Protein AF-A0A972ZZV0-F1 (afdb_monomer_lite)

Structure (mmCIF, N/CA/C/O backbone):
data_AF-A0A972ZZV0-F1
#
_entry.id   AF-A0A972ZZV0-F1
#
loop_
_atom_site.group_PDB
_atom_site.id
_atom_site.type_symbol
_atom_site.label_atom_id
_atom_site.label_alt_id
_atom_site.label_comp_id
_atom_site.label_asym_id
_atom_site.label_entity_id
_atom_site.label_seq_id
_atom_site.pdbx_PDB_ins_code
_atom_site.Cartn_x
_atom_site.Cartn_y
_atom_site.Cartn_z
_atom_site.occupancy
_atom_site.B_iso_or_equiv
_atom_site.auth_seq_id
_atom_site.auth_comp_id
_atom_site.auth_asym_id
_atom_site.auth_atom_id
_atom_site.pdbx_PDB_model_num
ATOM 1 N N . MET A 1 1 ? -50.106 -8.623 -41.021 1.00 50.97 1 MET A N 1
ATOM 2 C CA . MET A 1 1 ? -49.987 -7.733 -39.840 1.00 50.97 1 MET A CA 1
ATOM 3 C C . MET A 1 1 ? -50.116 -8.453 -38.492 1.00 50.97 1 MET A C 1
ATOM 5 O O . MET A 1 1 ? -49.288 -8.192 -37.637 1.00 50.97 1 MET A O 1
ATOM 9 N N . LYS A 1 2 ? -51.043 -9.409 -38.291 1.00 45.00 2 LYS A N 1
ATOM 10 C CA . LYS A 1 2 ? -51.222 -10.112 -36.992 1.00 45.00 2 LYS A CA 1
ATOM 11 C C . LYS A 1 2 ? -50.056 -11.025 -36.546 1.00 45.00 2 LYS A C 1
ATOM 13 O O . LYS A 1 2 ? -49.903 -11.287 -35.360 1.00 45.00 2 LYS A O 1
ATOM 18 N N . ARG A 1 3 ? -49.228 -11.511 -37.484 1.00 44.78 3 ARG A N 1
ATOM 19 C CA . ARG A 1 3 ? -48.061 -12.371 -37.183 1.00 44.78 3 ARG A CA 1
ATOM 20 C C . ARG A 1 3 ? -46.839 -11.586 -36.679 1.00 44.78 3 ARG A C 1
ATOM 22 O O . ARG A 1 3 ? -46.088 -12.115 -35.872 1.00 44.78 3 ARG A O 1
ATOM 29 N N . LEU A 1 4 ? -46.677 -10.322 -37.095 1.00 50.69 4 LEU A N 1
ATOM 30 C CA . LEU A 1 4 ? -45.582 -9.460 -36.620 1.00 50.69 4 LEU A CA 1
ATOM 31 C C . LEU A 1 4 ? -45.809 -8.999 -35.175 1.00 50.69 4 LEU A C 1
ATOM 33 O O . LEU A 1 4 ? -44.882 -9.026 -34.375 1.00 50.69 4 LEU A O 1
ATOM 37 N N . THR A 1 5 ? -47.046 -8.642 -34.819 1.00 52.66 5 THR A N 1
ATOM 38 C CA . THR A 1 5 ? -47.392 -8.235 -33.447 1.00 52.66 5 THR A CA 1
ATOM 39 C C . THR A 1 5 ? -47.255 -9.385 -32.448 1.00 52.66 5 THR A C 1
ATOM 41 O O . THR A 1 5 ? -46.845 -9.156 -31.317 1.00 52.66 5 THR A O 1
ATOM 44 N N . CYS A 1 6 ? -47.521 -10.625 -32.870 1.00 45.75 6 CYS A N 1
ATOM 45 C CA . CYS A 1 6 ? -47.339 -11.817 -32.040 1.00 45.75 6 CYS A CA 1
ATOM 46 C C . CYS A 1 6 ? -45.850 -12.075 -31.733 1.00 45.75 6 CYS A C 1
ATOM 48 O O . CYS A 1 6 ? -45.480 -12.243 -30.575 1.00 45.75 6 CYS A O 1
ATOM 50 N N . ASN A 1 7 ? -44.973 -11.996 -32.744 1.00 46.16 7 ASN A N 1
ATOM 51 C CA . ASN A 1 7 ? -43.530 -12.196 -32.563 1.00 46.16 7 ASN A CA 1
ATOM 52 C C . ASN A 1 7 ? -42.876 -11.118 -31.683 1.00 46.16 7 ASN A C 1
ATOM 54 O O . ASN A 1 7 ? -41.982 -11.442 -30.907 1.00 46.16 7 ASN A O 1
ATOM 58 N N . CYS A 1 8 ? -43.333 -9.862 -31.746 1.00 51.62 8 CYS A N 1
ATOM 59 C CA . CYS A 1 8 ? -42.835 -8.805 -30.860 1.00 51.62 8 CYS A CA 1
ATOM 60 C C . CYS A 1 8 ? -43.234 -9.025 -29.392 1.00 51.62 8 CYS A C 1
ATOM 62 O O . CYS A 1 8 ? -42.434 -8.741 -28.507 1.00 51.62 8 CYS A O 1
ATOM 64 N N . ILE A 1 9 ? -44.426 -9.573 -29.126 1.00 57.41 9 ILE A N 1
ATOM 65 C CA . ILE A 1 9 ? -44.873 -9.902 -27.762 1.00 57.41 9 ILE A CA 1
ATOM 66 C C . ILE A 1 9 ? -44.076 -11.090 -27.202 1.00 57.41 9 ILE A C 1
ATOM 68 O O . ILE A 1 9 ? -43.646 -11.043 -26.052 1.00 57.41 9 ILE A O 1
ATOM 72 N N . PHE A 1 10 ? -43.799 -12.111 -28.020 1.00 54.97 10 PHE A N 1
ATOM 73 C CA . PHE A 1 10 ? -42.945 -13.236 -27.618 1.00 54.97 10 PHE A CA 1
ATOM 74 C C . PHE A 1 10 ? -41.479 -12.824 -27.387 1.00 54.97 10 PHE A C 1
ATOM 76 O O . PHE A 1 10 ? -40.859 -13.300 -26.437 1.00 54.97 10 PHE A O 1
ATOM 83 N N . LEU A 1 11 ? -40.936 -11.902 -28.192 1.00 55.81 11 LEU A N 1
ATOM 84 C CA . LEU A 1 11 ? -39.579 -11.362 -28.017 1.00 55.81 11 LEU A CA 1
ATOM 85 C C . LEU A 1 11 ? -39.448 -10.475 -26.768 1.00 55.81 11 LEU A C 1
ATOM 87 O O . LEU A 1 11 ? -38.456 -10.581 -26.050 1.00 55.81 11 LEU A O 1
ATOM 91 N N . LEU A 1 12 ? -40.453 -9.643 -26.473 1.00 56.62 12 LEU A N 1
ATOM 92 C CA . LEU A 1 12 ? -40.480 -8.821 -25.257 1.00 56.62 12 LEU A CA 1
ATOM 93 C C . LEU A 1 12 ? -40.637 -9.678 -23.993 1.00 56.62 12 LEU A C 1
ATOM 95 O O . LEU A 1 12 ? -39.903 -9.470 -23.032 1.00 56.62 12 LEU A O 1
ATOM 99 N N . ALA A 1 13 ? -41.511 -10.690 -24.007 1.00 57.88 13 ALA A N 1
ATOM 100 C CA . ALA A 1 13 ? -41.672 -11.607 -22.878 1.00 57.88 13 ALA A CA 1
ATOM 101 C C . ALA A 1 13 ? -40.396 -12.429 -22.601 1.00 57.88 13 ALA A C 1
ATOM 103 O O . ALA A 1 13 ? -40.025 -12.609 -21.442 1.00 57.88 13 ALA A O 1
ATOM 104 N N . GLY A 1 14 ? -39.684 -12.869 -23.647 1.00 55.66 14 GLY A N 1
ATOM 105 C CA . GLY A 1 14 ? -38.403 -13.572 -23.511 1.00 55.66 14 GLY A CA 1
ATOM 106 C C . GLY A 1 14 ? -37.292 -12.708 -22.898 1.00 55.66 14 GLY A C 1
ATOM 107 O O . GLY A 1 14 ? -36.531 -13.193 -22.059 1.00 55.66 14 GLY A O 1
ATOM 108 N N . LEU A 1 15 ? -37.238 -11.414 -23.243 1.00 56.47 15 LEU A N 1
ATOM 109 C CA . LEU A 1 15 ? -36.277 -10.478 -22.648 1.00 56.47 15 LEU A CA 1
ATOM 110 C C . LEU A 1 15 ? -36.568 -10.220 -21.160 1.00 56.47 15 LEU A C 1
ATOM 112 O O . LEU A 1 15 ? -35.643 -10.218 -20.350 1.00 56.47 15 LEU A O 1
ATOM 116 N N . CYS A 1 16 ? -37.839 -10.063 -20.778 1.00 52.31 16 CYS A N 1
ATOM 117 C CA . CYS A 1 16 ? -38.228 -9.832 -19.382 1.00 52.31 16 CYS A CA 1
ATOM 118 C C . CYS A 1 16 ? -37.919 -11.034 -18.476 1.00 52.31 16 CYS A C 1
ATOM 120 O O . CYS A 1 16 ? -37.483 -10.849 -17.342 1.00 52.31 16 CYS A O 1
ATOM 122 N N . VAL A 1 17 ? -38.082 -12.261 -18.985 1.00 55.00 17 VAL A N 1
ATOM 123 C CA . VAL A 1 17 ? -37.748 -13.487 -18.241 1.00 55.00 17 VAL A CA 1
ATOM 124 C C . VAL A 1 17 ? -36.236 -13.598 -18.021 1.00 55.00 17 VAL A C 1
ATOM 126 O O . VAL A 1 17 ? -35.811 -13.923 -16.919 1.00 55.00 17 VAL A O 1
ATOM 129 N N . SER A 1 18 ? -35.407 -13.235 -19.007 1.00 53.47 18 SER A N 1
ATOM 130 C CA . SER A 1 18 ? -33.941 -13.253 -18.851 1.00 53.47 18 SER A CA 1
ATOM 131 C C . SER A 1 18 ? -33.414 -12.237 -17.825 1.00 53.47 18 SER A C 1
ATOM 133 O O . SER A 1 18 ? -32.426 -12.503 -17.147 1.00 53.47 18 SER A O 1
ATOM 135 N N . MET A 1 19 ? -34.107 -11.106 -17.652 1.00 50.88 19 MET A N 1
ATOM 136 C CA . MET A 1 19 ? -33.727 -10.059 -16.697 1.00 50.88 19 MET A CA 1
ATOM 137 C C . MET A 1 19 ? -34.113 -10.415 -15.248 1.00 50.88 19 MET A C 1
ATOM 139 O O . MET A 1 19 ? -33.499 -9.911 -14.311 1.00 50.88 19 MET A O 1
ATOM 143 N N . ALA A 1 20 ? -35.072 -11.331 -15.059 1.00 48.8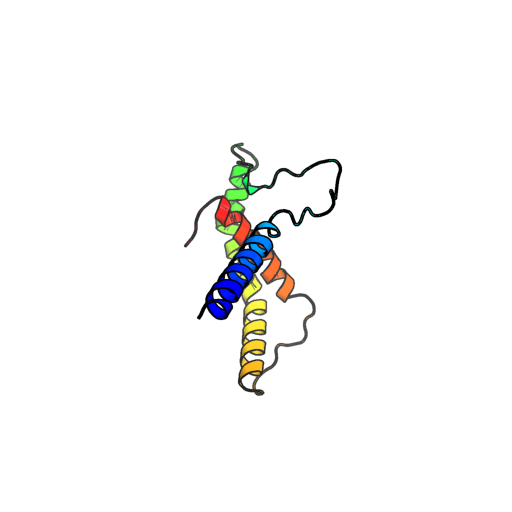1 20 ALA A N 1
ATOM 144 C CA . ALA A 1 20 ? -35.448 -11.873 -13.751 1.00 48.81 20 ALA A CA 1
ATOM 145 C C . ALA A 1 20 ? -34.489 -12.971 -13.244 1.00 48.81 20 ALA A C 1
ATOM 147 O O . ALA A 1 20 ? -34.410 -13.197 -12.040 1.00 48.81 20 ALA A O 1
ATOM 148 N N . TYR A 1 21 ? -33.718 -13.614 -14.132 1.00 49.25 21 TYR A N 1
ATOM 149 C CA . TYR A 1 21 ? -32.699 -14.615 -13.770 1.00 49.25 21 TYR A CA 1
ATOM 150 C C . TYR A 1 21 ? -31.326 -14.016 -13.416 1.00 49.25 21 TYR A C 1
ATOM 152 O O . TYR A 1 21 ? -30.388 -14.755 -13.133 1.00 49.25 21 TYR A O 1
ATOM 160 N N . ALA A 1 22 ? -31.185 -12.687 -13.407 1.00 50.41 22 ALA A N 1
ATOM 161 C CA . ALA A 1 22 ? -29.944 -12.014 -13.015 1.00 50.41 22 ALA A CA 1
ATOM 162 C C . ALA A 1 22 ? -29.827 -11.759 -11.496 1.00 50.41 22 ALA A C 1
ATOM 164 O O . ALA A 1 22 ? -28.950 -11.009 -11.067 1.00 50.41 22 ALA A O 1
ATOM 165 N N . GLN A 1 23 ? -30.701 -12.350 -10.677 1.00 52.66 23 GLN A N 1
ATOM 166 C CA . GLN A 1 23 ? -30.618 -12.279 -9.219 1.00 52.66 23 GLN A CA 1
ATOM 167 C C . GLN A 1 23 ? -30.298 -13.661 -8.639 1.00 52.66 23 GLN A C 1
ATOM 169 O O . GLN A 1 23 ? -30.924 -14.653 -8.991 1.00 52.66 23 GLN A O 1
ATOM 174 N N . ASP A 1 24 ? -29.292 -13.674 -7.764 1.00 50.62 24 ASP A N 1
ATOM 175 C CA . ASP A 1 24 ? -28.648 -14.826 -7.127 1.00 50.62 24 ASP A CA 1
ATOM 176 C C . ASP A 1 24 ? -27.781 -15.726 -8.024 1.00 50.62 24 ASP A C 1
ATOM 178 O O . ASP A 1 24 ? -27.978 -16.931 -8.154 1.00 50.62 24 ASP A O 1
ATOM 182 N N . LEU A 1 25 ? -26.635 -15.176 -8.441 1.00 48.53 25 LEU A N 1
ATOM 183 C CA . LEU A 1 25 ? -25.370 -15.899 -8.240 1.00 48.53 25 LEU A CA 1
ATOM 184 C C . LEU A 1 25 ? -25.153 -16.065 -6.723 1.00 48.53 25 LEU A C 1
ATOM 186 O O . LEU A 1 25 ? -24.309 -15.410 -6.111 1.00 48.53 25 LEU A O 1
ATOM 190 N N . SER A 1 26 ? -25.964 -16.911 -6.086 1.00 52.16 26 SER A N 1
ATOM 191 C CA . SER A 1 26 ? -25.670 -17.408 -4.754 1.00 52.16 26 SER A CA 1
ATOM 192 C C . SER A 1 26 ? -24.463 -18.324 -4.906 1.00 52.16 26 SER A C 1
ATOM 194 O O . SER A 1 26 ? -24.606 -19.514 -5.188 1.00 52.16 26 SER A O 1
ATOM 196 N N . LEU A 1 27 ? -23.267 -17.743 -4.780 1.00 57.00 27 LEU A N 1
ATOM 197 C CA . LEU A 1 27 ? -22.066 -18.489 -4.427 1.00 57.00 27 LEU A CA 1
ATOM 198 C C . LEU A 1 27 ? -22.472 -19.469 -3.324 1.00 57.00 27 LEU A C 1
ATOM 200 O O . LEU A 1 27 ? -23.097 -19.057 -2.336 1.00 57.00 27 LEU A O 1
ATOM 204 N N . GLU A 1 28 ? -22.201 -20.757 -3.537 1.00 58.44 28 GLU A N 1
ATOM 205 C CA . GLU A 1 28 ? -22.358 -21.776 -2.506 1.00 58.44 28 GLU A CA 1
ATOM 206 C C . GLU A 1 28 ? -21.828 -21.239 -1.174 1.00 58.44 28 GLU A C 1
ATOM 208 O O . GLU A 1 28 ? -20.887 -20.448 -1.111 1.00 58.44 28 GLU A O 1
ATOM 213 N N . LYS A 1 29 ? -22.521 -21.588 -0.093 1.00 62.06 29 LYS A N 1
ATOM 214 C CA . LYS A 1 29 ? -22.347 -20.982 1.226 1.00 62.06 29 LYS A CA 1
ATOM 215 C C . LYS A 1 29 ? -20.991 -21.417 1.810 1.00 62.06 29 LYS A C 1
ATOM 217 O O . LYS A 1 29 ? -20.936 -22.353 2.597 1.00 62.06 29 LYS A O 1
ATOM 222 N N . ASP A 1 30 ? -19.922 -20.728 1.412 1.00 70.50 30 ASP A N 1
ATOM 223 C CA . ASP A 1 30 ? -18.528 -21.178 1.541 1.00 70.50 30 ASP A CA 1
ATOM 224 C C . ASP A 1 30 ? -18.017 -21.351 2.981 1.00 70.50 30 ASP A C 1
ATOM 226 O O . ASP A 1 30 ? -17.049 -22.066 3.196 1.00 70.50 30 ASP A O 1
ATOM 230 N N . TYR A 1 31 ? -18.657 -20.776 4.001 1.00 78.94 31 TYR A N 1
ATOM 231 C CA . TYR A 1 31 ? -18.296 -21.000 5.407 1.00 78.94 31 TYR A CA 1
ATOM 232 C C . TYR A 1 31 ? -19.522 -20.822 6.322 1.00 78.94 31 TYR A C 1
ATOM 234 O O . TYR A 1 31 ? -20.429 -20.045 5.999 1.00 78.94 31 TYR A O 1
ATOM 242 N N . PRO A 1 32 ? -19.570 -21.491 7.496 1.00 88.12 32 PRO A N 1
ATOM 243 C CA . PRO A 1 32 ? -20.677 -21.348 8.449 1.00 88.12 32 PRO A CA 1
ATOM 244 C C . PRO A 1 32 ? -20.770 -19.938 9.055 1.00 88.12 32 PRO A C 1
ATOM 246 O O . PRO A 1 32 ? -21.837 -19.531 9.513 1.00 88.12 32 PRO A O 1
ATOM 249 N N . LEU A 1 33 ? -19.669 -19.181 9.036 1.00 88.50 33 LEU A N 1
ATOM 250 C CA . LEU A 1 33 ? -19.587 -17.807 9.523 1.00 88.50 33 LEU A CA 1
ATOM 251 C C . LEU A 1 33 ? -19.447 -16.836 8.350 1.00 88.50 33 LEU A C 1
ATOM 253 O O . LEU A 1 33 ? -18.672 -17.071 7.426 1.00 88.50 33 LEU A O 1
ATOM 257 N N . LYS A 1 34 ? -20.175 -15.717 8.414 1.00 88.50 34 LYS A N 1
ATOM 258 C CA . LYS A 1 34 ? -20.075 -14.639 7.424 1.00 88.50 34 LYS A CA 1
ATOM 259 C C . LYS A 1 34 ? -19.106 -13.563 7.921 1.00 88.50 34 LYS A C 1
ATOM 261 O O . LYS A 1 34 ? -19.343 -13.029 9.008 1.00 88.50 34 LYS A O 1
ATOM 266 N N . PRO A 1 35 ? -18.062 -13.202 7.155 1.00 91.00 35 PRO A N 1
ATOM 267 C CA . PRO A 1 35 ? -17.202 -12.088 7.524 1.00 91.00 35 PRO A CA 1
ATOM 268 C C . PRO A 1 35 ? -17.986 -10.773 7.470 1.00 91.00 35 PRO A C 1
ATOM 270 O O . PRO A 1 35 ? -18.814 -10.556 6.581 1.00 91.00 35 PRO A O 1
ATOM 273 N N . VAL A 1 36 ? -17.702 -9.873 8.411 1.00 93.56 36 VAL A N 1
ATOM 274 C CA . VAL A 1 36 ? -18.139 -8.479 8.308 1.00 93.56 36 VAL A CA 1
ATOM 275 C C . VAL A 1 36 ? -17.115 -7.759 7.431 1.00 93.56 36 VAL A C 1
ATOM 277 O O . VAL A 1 36 ? -15.944 -7.706 7.808 1.00 93.56 36 VAL A O 1
ATOM 280 N N . PRO A 1 37 ? -17.504 -7.229 6.259 1.00 90.62 37 PRO A N 1
ATOM 281 C CA . PRO A 1 37 ? -16.558 -6.545 5.394 1.00 90.62 37 PRO A CA 1
ATOM 282 C C . PRO A 1 37 ? -16.063 -5.266 6.075 1.00 90.62 37 PRO A C 1
ATOM 284 O O . PRO A 1 37 ? -16.820 -4.570 6.756 1.00 90.62 37 PRO A O 1
ATOM 287 N N . PHE A 1 38 ? -14.789 -4.945 5.868 1.00 88.56 38 PHE A N 1
ATOM 288 C CA . PHE A 1 38 ? -14.122 -3.817 6.521 1.00 88.56 38 PHE A CA 1
ATOM 289 C C . PHE A 1 38 ? -14.807 -2.463 6.246 1.00 88.56 38 PHE A C 1
ATOM 291 O O . PHE A 1 38 ? -14.779 -1.583 7.097 1.00 88.56 38 PHE A O 1
ATOM 298 N N . ASN A 1 39 ? -15.527 -2.309 5.125 1.00 89.94 39 ASN A N 1
ATOM 299 C CA . ASN A 1 39 ? -16.317 -1.107 4.807 1.00 89.94 39 ASN A CA 1
ATOM 300 C C . ASN A 1 39 ? -17.566 -0.898 5.677 1.00 89.94 39 ASN A C 1
ATOM 302 O O . ASN A 1 39 ? -18.176 0.168 5.629 1.00 89.94 39 ASN A O 1
ATOM 306 N N . ARG A 1 40 ? -17.942 -1.892 6.486 1.00 93.31 40 ARG A N 1
ATOM 307 C CA . ARG A 1 40 ? -19.001 -1.783 7.499 1.00 93.31 40 ARG A CA 1
ATOM 308 C C . ARG A 1 40 ? -18.454 -1.536 8.905 1.00 93.31 40 ARG A C 1
ATOM 310 O O . ARG A 1 40 ? -19.239 -1.474 9.846 1.00 93.31 40 ARG A O 1
ATOM 317 N N . VAL A 1 41 ? -17.138 -1.393 9.059 1.00 92.62 41 VAL A N 1
ATOM 318 C CA . VAL A 1 41 ? -16.470 -1.211 10.351 1.00 92.62 41 VAL A CA 1
ATOM 319 C C . VAL A 1 41 ? -15.774 0.147 10.369 1.00 92.62 41 VAL A C 1
ATOM 321 O O . VAL A 1 41 ? -15.024 0.483 9.459 1.00 92.62 41 VAL A O 1
ATOM 324 N N . LYS A 1 42 ? -16.012 0.939 11.418 1.00 93.00 42 LYS A N 1
ATOM 325 C CA . LYS A 1 42 ? -15.303 2.202 11.665 1.00 93.00 42 LYS A CA 1
ATOM 326 C C . LYS A 1 42 ? -14.504 2.074 12.953 1.00 93.00 42 LYS A C 1
ATOM 328 O O . LYS A 1 42 ? -15.090 1.891 14.016 1.00 93.00 42 LYS A O 1
ATOM 333 N N . LEU A 1 43 ? -13.182 2.173 12.849 1.00 93.56 43 LEU A N 1
ATOM 334 C CA . LEU A 1 43 ? -12.286 2.163 14.003 1.00 93.56 43 LEU A CA 1
ATOM 335 C C . LEU A 1 43 ? -12.150 3.589 14.550 1.00 93.56 43 LEU A C 1
ATOM 337 O O . LEU A 1 43 ? -11.844 4.514 13.801 1.00 93.56 43 LEU A O 1
ATOM 341 N N . GLN A 1 44 ? -12.442 3.764 15.839 1.00 95.44 44 GLN A N 1
ATOM 342 C CA . GLN A 1 44 ? -12.478 5.067 16.525 1.00 95.44 44 GLN A CA 1
ATOM 343 C C . GLN A 1 44 ? -11.606 5.097 17.788 1.00 95.44 44 GLN A C 1
ATOM 345 O O . GLN A 1 44 ? -11.610 6.078 18.528 1.00 95.44 44 GLN A O 1
ATOM 350 N N . ASP A 1 45 ? -10.890 4.013 18.068 1.00 97.44 45 ASP A N 1
ATOM 351 C CA . ASP A 1 45 ? -10.065 3.884 19.257 1.00 97.44 45 ASP A CA 1
ATOM 352 C C . ASP A 1 45 ? -8.729 4.635 19.122 1.00 97.44 45 ASP A C 1
ATOM 354 O O . ASP A 1 45 ? -8.322 5.059 18.041 1.00 97.44 45 ASP A O 1
ATOM 358 N N . GLN A 1 46 ? -8.021 4.779 20.240 1.00 98.12 46 GLN A N 1
ATOM 359 C CA . GLN A 1 46 ? -6.755 5.514 20.302 1.00 98.12 46 GLN A CA 1
ATOM 360 C C . GLN A 1 46 ? -5.539 4.699 19.834 1.00 98.12 46 GLN A C 1
ATOM 362 O O . GLN A 1 46 ? -4.435 5.235 19.783 1.00 98.12 46 GLN A O 1
ATOM 367 N N . PHE A 1 47 ? -5.704 3.417 19.507 1.00 98.06 47 PHE A N 1
ATOM 368 C CA . PHE A 1 47 ? -4.607 2.534 19.126 1.00 98.06 47 PHE A CA 1
ATOM 369 C C . PHE A 1 47 ? -4.564 2.275 17.613 1.00 98.06 47 PHE A C 1
ATOM 371 O O . PHE A 1 47 ? -3.502 2.406 17.001 1.00 98.06 47 PHE A O 1
ATOM 378 N N . TRP A 1 48 ? -5.694 1.933 16.987 1.00 97.06 48 TRP A N 1
ATOM 379 C CA . TRP A 1 48 ? -5.759 1.579 15.566 1.00 97.06 48 TRP A CA 1
ATOM 380 C C . TRP A 1 48 ? -6.009 2.766 14.650 1.00 97.06 48 TRP A C 1
ATOM 382 O O . TRP A 1 48 ? -5.371 2.848 13.599 1.00 97.06 48 TRP A O 1
ATOM 392 N N . LEU A 1 49 ? -6.885 3.702 15.033 1.00 95.56 49 LEU A N 1
ATOM 393 C CA . LEU A 1 49 ? -7.173 4.866 14.193 1.00 95.56 49 LEU A CA 1
ATOM 394 C C . LEU A 1 49 ? -5.900 5.668 13.850 1.00 95.56 49 LEU A C 1
ATOM 396 O O . LEU A 1 49 ? -5.698 5.938 12.663 1.00 95.56 49 LEU A O 1
ATOM 400 N N . PRO A 1 50 ? -4.978 5.957 14.795 1.00 96.56 50 PRO A N 1
ATOM 401 C CA . PRO A 1 50 ? -3.736 6.658 14.459 1.00 96.56 50 PRO A CA 1
ATOM 402 C C . PRO A 1 50 ? -2.842 5.892 13.472 1.00 96.56 50 PRO A C 1
ATOM 404 O O . PRO A 1 50 ? -2.180 6.494 12.631 1.00 96.56 50 PRO A O 1
ATOM 407 N N . ARG A 1 51 ? -2.834 4.552 13.518 1.00 96.62 51 ARG A N 1
ATOM 408 C CA . ARG A 1 51 ? -2.042 3.726 12.587 1.00 96.62 51 ARG A CA 1
ATOM 409 C C . ARG A 1 51 ? -2.602 3.771 11.173 1.00 96.62 51 ARG A C 1
ATOM 411 O O . ARG A 1 51 ? -1.833 3.852 10.221 1.00 96.62 51 ARG A O 1
ATOM 418 N N . LEU A 1 52 ? -3.926 3.746 11.045 1.00 95.50 52 LEU A N 1
ATOM 419 C CA . LEU A 1 52 ? -4.592 3.886 9.755 1.00 95.50 52 LEU A CA 1
ATOM 420 C C . LEU A 1 52 ? -4.359 5.272 9.138 1.00 95.50 52 LEU A C 1
ATOM 422 O O . LEU A 1 52 ? -4.152 5.381 7.931 1.00 95.50 52 LEU A O 1
ATOM 426 N N . GLN A 1 53 ? -4.332 6.320 9.966 1.00 95.19 53 GLN A N 1
ATOM 427 C CA . GLN A 1 53 ? -3.990 7.676 9.528 1.00 95.19 53 GLN A CA 1
ATOM 428 C C . GLN A 1 53 ? -2.545 7.750 9.020 1.00 95.19 53 GLN A C 1
ATOM 430 O O . GLN A 1 53 ? -2.322 8.186 7.893 1.00 95.19 53 GLN A O 1
ATOM 435 N N . ILE A 1 54 ? -1.574 7.224 9.777 1.00 96.31 54 ILE A N 1
ATOM 436 C CA . ILE A 1 54 ? -0.165 7.150 9.345 1.00 96.31 54 ILE A CA 1
ATOM 437 C C . ILE A 1 54 ? -0.023 6.350 8.043 1.00 96.31 54 ILE A C 1
ATOM 439 O O . ILE A 1 54 ? 0.724 6.746 7.145 1.00 96.31 54 ILE A O 1
ATOM 443 N N . GLN A 1 55 ? -0.751 5.239 7.915 1.00 95.88 55 GLN A N 1
ATOM 444 C CA . GLN A 1 55 ? -0.739 4.433 6.701 1.00 95.88 55 GLN A CA 1
ATOM 445 C C . GLN A 1 55 ? -1.195 5.249 5.484 1.00 95.88 55 GLN A C 1
ATOM 447 O O . GLN A 1 55 ? -0.528 5.214 4.449 1.00 95.88 55 GLN A O 1
ATOM 452 N N . ALA A 1 56 ? -2.294 5.998 5.617 1.00 95.31 56 ALA A N 1
ATOM 453 C CA . ALA A 1 56 ? -2.848 6.827 4.550 1.00 95.31 56 ALA A CA 1
ATOM 454 C C . ALA A 1 56 ? -1.964 8.035 4.203 1.00 95.31 56 ALA A C 1
ATOM 456 O O . ALA A 1 56 ? -1.795 8.352 3.028 1.00 95.31 56 ALA A O 1
ATOM 457 N N . GLU A 1 57 ? -1.393 8.698 5.207 1.00 95.19 57 GLU A N 1
ATOM 458 C CA . GLU A 1 57 ? -0.682 9.971 5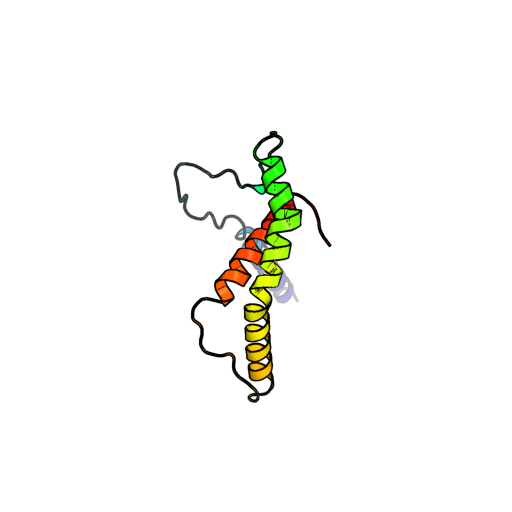.035 1.00 95.19 57 GLU A CA 1
ATOM 459 C C . GLU A 1 57 ? 0.804 9.796 4.714 1.00 95.19 57 GLU A C 1
ATOM 461 O O . GLU A 1 57 ? 1.401 10.652 4.066 1.00 95.19 57 GLU A O 1
ATOM 466 N N . THR A 1 58 ? 1.415 8.692 5.154 1.00 96.56 58 THR A N 1
ATOM 467 C CA . THR A 1 58 ? 2.869 8.494 5.063 1.00 96.56 58 THR A CA 1
ATOM 468 C C . THR A 1 58 ? 3.238 7.195 4.355 1.00 96.56 58 THR A C 1
ATOM 470 O O . THR A 1 58 ? 3.952 7.228 3.352 1.00 96.56 58 THR A O 1
ATOM 473 N N . THR A 1 59 ? 2.762 6.045 4.842 1.00 97.44 59 THR A N 1
ATOM 474 C CA . THR A 1 59 ? 3.249 4.737 4.367 1.00 97.44 59 THR A CA 1
ATOM 475 C C . THR A 1 59 ? 2.863 4.459 2.919 1.00 97.44 59 THR A C 1
ATOM 477 O O . THR A 1 59 ? 3.732 4.102 2.129 1.00 97.44 59 THR A O 1
ATOM 480 N N . VAL A 1 60 ? 1.592 4.641 2.546 1.00 97.38 60 VAL A N 1
ATOM 481 C CA . VAL A 1 60 ? 1.127 4.396 1.171 1.00 97.38 60 VAL A CA 1
ATOM 482 C C . VAL A 1 60 ? 1.778 5.361 0.172 1.00 97.38 60 VAL A C 1
ATOM 484 O O . VAL A 1 60 ? 2.319 4.875 -0.821 1.00 97.38 60 VAL A O 1
ATOM 487 N N . PRO A 1 61 ? 1.829 6.690 0.410 1.00 96.75 61 PRO A N 1
ATOM 488 C CA . PRO A 1 61 ? 2.530 7.604 -0.492 1.00 96.75 61 PRO A CA 1
ATOM 489 C C . PRO A 1 61 ? 4.015 7.278 -0.671 1.00 96.75 61 PRO A C 1
ATOM 491 O O . PRO A 1 61 ? 4.542 7.403 -1.774 1.00 96.75 61 PRO A O 1
ATOM 494 N N . HIS A 1 62 ? 4.700 6.865 0.398 1.00 98.38 62 HIS A N 1
ATOM 495 C CA . HIS A 1 62 ? 6.087 6.422 0.300 1.00 98.38 62 HIS A CA 1
ATOM 496 C C . HIS A 1 62 ? 6.210 5.140 -0.523 1.00 98.38 62 HIS A C 1
ATOM 498 O O . HIS A 1 62 ? 6.974 5.121 -1.482 1.00 98.38 62 HIS A O 1
ATOM 504 N N . ALA A 1 63 ? 5.417 4.115 -0.211 1.00 98.25 63 ALA A N 1
ATOM 505 C CA . ALA A 1 63 ? 5.460 2.840 -0.915 1.00 98.25 63 ALA A CA 1
ATOM 506 C C . ALA A 1 63 ? 5.120 2.982 -2.409 1.00 98.25 63 ALA A C 1
ATOM 508 O O . ALA A 1 63 ? 5.715 2.297 -3.233 1.00 98.25 63 ALA A O 1
ATOM 509 N N . LEU A 1 64 ? 4.227 3.908 -2.783 1.00 97.56 64 LEU A N 1
ATOM 510 C CA . LEU A 1 64 ? 3.940 4.203 -4.191 1.00 97.56 64 LEU A CA 1
ATOM 511 C C . LEU A 1 64 ? 5.188 4.688 -4.937 1.00 97.56 64 LEU A C 1
ATOM 513 O O . LEU A 1 64 ? 5.453 4.199 -6.035 1.00 97.56 64 LEU A O 1
ATOM 517 N N . ARG A 1 65 ? 5.984 5.580 -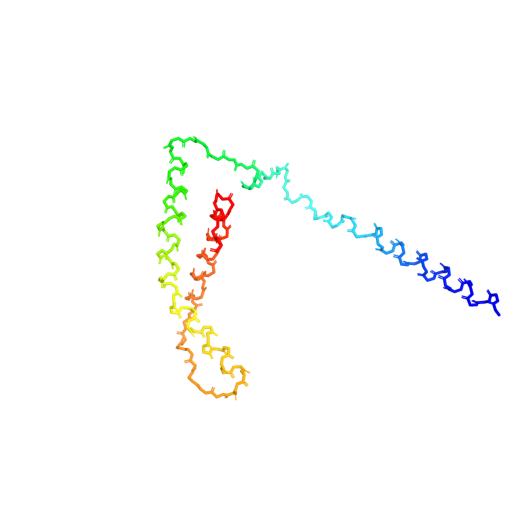4.332 1.00 98.31 65 ARG A N 1
ATOM 518 C CA . ARG A 1 65 ? 7.254 6.041 -4.924 1.00 98.31 65 ARG A CA 1
ATOM 519 C C . ARG A 1 65 ? 8.248 4.895 -5.092 1.00 98.31 65 ARG A C 1
ATOM 521 O O . ARG A 1 65 ? 8.831 4.746 -6.159 1.00 98.31 65 ARG A O 1
ATOM 528 N N . GLU A 1 66 ? 8.363 4.020 -4.096 1.00 98.12 66 GLU A N 1
ATOM 529 C CA . GLU A 1 66 ? 9.248 2.846 -4.181 1.00 98.12 66 GLU A CA 1
ATOM 530 C C . GLU A 1 66 ? 8.834 1.860 -5.291 1.00 98.12 66 GLU A C 1
ATOM 532 O O . GLU A 1 66 ? 9.644 1.063 -5.763 1.00 98.12 66 GLU A O 1
ATOM 537 N N . THR A 1 67 ? 7.580 1.923 -5.756 1.00 98.00 67 THR A N 1
ATOM 538 C CA . THR A 1 67 ? 7.071 1.077 -6.848 1.00 98.00 67 THR A CA 1
ATOM 539 C C . THR A 1 67 ? 7.203 1.694 -8.245 1.00 98.00 67 THR A C 1
ATOM 541 O O . THR A 1 67 ? 6.827 1.050 -9.228 1.00 98.00 67 THR A O 1
ATOM 544 N N . GLU A 1 68 ? 7.795 2.885 -8.387 1.00 97.94 68 GLU A N 1
ATOM 545 C CA . GLU A 1 68 ? 8.073 3.510 -9.692 1.00 97.94 68 GLU A CA 1
ATOM 546 C C . GLU A 1 68 ? 8.808 2.591 -10.688 1.00 97.94 68 GLU A C 1
ATOM 548 O O . GLU A 1 68 ? 8.397 2.544 -11.854 1.00 97.94 68 GLU A O 1
ATOM 553 N N . PRO A 1 69 ? 9.806 1.777 -10.281 1.00 96.88 69 PRO A N 1
ATOM 554 C CA . PRO A 1 69 ? 10.444 0.829 -11.191 1.00 96.88 69 PRO A CA 1
ATOM 555 C C . PRO A 1 69 ? 9.465 -0.188 -11.791 1.00 96.88 69 PRO A C 1
ATOM 557 O O . PRO A 1 69 ? 9.616 -0.584 -12.945 1.00 96.88 69 PRO A O 1
ATOM 560 N N . ALA A 1 70 ? 8.442 -0.617 -11.046 1.00 97.56 70 ALA A N 1
ATOM 561 C CA . ALA A 1 70 ? 7.413 -1.514 -11.569 1.00 97.56 70 ALA A CA 1
ATOM 562 C C . ALA A 1 70 ? 6.531 -0.817 -12.613 1.00 97.56 70 ALA A C 1
ATOM 564 O O . ALA A 1 70 ? 6.227 -1.410 -13.650 1.00 97.56 70 ALA A O 1
ATOM 565 N N . VAL A 1 71 ? 6.166 0.444 -12.363 1.00 97.56 71 VAL A N 1
ATOM 566 C CA . VAL A 1 71 ? 5.392 1.267 -13.303 1.00 97.56 71 VAL A CA 1
ATOM 567 C C . VAL A 1 71 ? 6.161 1.445 -14.608 1.00 97.56 71 VAL A C 1
ATOM 569 O O . VAL A 1 71 ? 5.595 1.253 -15.682 1.00 97.56 71 VAL A O 1
ATOM 572 N N . GLU A 1 72 ? 7.458 1.742 -14.533 1.00 97.06 72 GLU A N 1
ATOM 573 C CA . GLU A 1 72 ? 8.274 1.944 -15.729 1.00 97.06 72 GLU A CA 1
ATOM 574 C C . GLU A 1 72 ? 8.353 0.690 -16.600 1.00 97.06 72 GLU A C 1
ATOM 576 O O . GLU A 1 72 ? 8.200 0.743 -17.817 1.00 97.06 72 GLU A O 1
ATOM 581 N N . ARG A 1 73 ? 8.466 -0.482 -15.979 1.00 96.31 73 ARG A N 1
ATOM 582 C CA . ARG A 1 73 ? 8.446 -1.754 -16.711 1.00 96.31 73 ARG A CA 1
ATOM 583 C C . ARG A 1 73 ? 7.126 -1.978 -17.442 1.00 96.31 73 ARG A C 1
ATOM 585 O O . ARG A 1 73 ? 7.137 -2.450 -18.576 1.00 96.31 73 ARG A O 1
ATOM 592 N N . LEU A 1 74 ? 6.000 -1.635 -16.812 1.00 96.19 74 LEU A N 1
ATOM 593 C CA . LEU A 1 74 ? 4.687 -1.704 -17.456 1.00 96.19 74 LEU A CA 1
ATOM 594 C C . LEU A 1 74 ? 4.586 -0.715 -18.626 1.00 96.19 74 LEU A C 1
ATOM 596 O O . LEU A 1 74 ? 4.013 -1.069 -19.656 1.00 96.19 74 LEU A O 1
ATOM 600 N N . ARG A 1 75 ? 5.188 0.480 -18.516 1.00 97.06 75 ARG A N 1
ATOM 601 C CA . ARG A 1 75 ? 5.269 1.440 -19.632 1.00 97.06 75 ARG A CA 1
ATOM 602 C C . ARG A 1 75 ? 6.065 0.885 -20.807 1.00 97.06 75 ARG A C 1
ATOM 604 O O . ARG A 1 75 ? 5.584 0.970 -21.932 1.00 97.06 75 ARG A O 1
ATOM 611 N N . LEU A 1 76 ? 7.222 0.274 -20.553 1.00 96.69 76 LEU A N 1
ATOM 612 C CA . LEU A 1 76 ? 8.038 -0.359 -21.594 1.00 96.69 76 LEU A CA 1
ATOM 613 C C . LEU A 1 76 ? 7.280 -1.487 -22.304 1.00 96.69 76 LEU A C 1
ATOM 615 O O . LEU A 1 76 ? 7.238 -1.522 -23.532 1.00 96.69 76 LEU A O 1
ATOM 619 N N . CYS A 1 77 ? 6.608 -2.361 -21.547 1.00 94.94 77 CYS A N 1
ATOM 620 C CA . CYS A 1 77 ? 5.756 -3.404 -22.123 1.00 94.94 77 CYS A CA 1
ATOM 621 C C . CYS A 1 77 ? 4.637 -2.816 -22.994 1.00 94.94 77 CYS A C 1
ATOM 623 O O . CYS A 1 77 ? 4.409 -3.290 -24.104 1.00 94.94 77 CYS A O 1
ATOM 625 N N . ALA A 1 78 ? 3.951 -1.776 -22.513 1.00 96.19 78 ALA A N 1
ATOM 626 C CA . ALA A 1 78 ? 2.876 -1.125 -23.256 1.00 96.19 78 ALA A CA 1
ATOM 627 C C . ALA A 1 78 ? 3.383 -0.413 -24.521 1.00 96.19 78 ALA A C 1
ATOM 629 O O . ALA A 1 78 ? 2.689 -0.402 -25.536 1.00 96.19 78 ALA A O 1
ATOM 630 N N . ALA A 1 79 ? 4.581 0.175 -24.477 1.00 96.75 79 ALA A N 1
ATOM 631 C CA . ALA A 1 79 ? 5.221 0.783 -25.637 1.00 96.75 79 ALA A CA 1
ATOM 632 C C . ALA A 1 79 ? 5.556 -0.280 -26.689 1.00 96.75 79 ALA A C 1
ATOM 634 O O . ALA A 1 79 ? 5.093 -0.172 -27.822 1.00 96.75 79 ALA A O 1
ATOM 635 N N . PHE A 1 80 ? 6.243 -1.353 -26.287 1.00 97.06 80 PHE A N 1
ATOM 636 C CA . PHE A 1 80 ? 6.589 -2.459 -27.177 1.00 97.06 80 PHE A CA 1
ATOM 637 C C . PHE A 1 80 ? 5.347 -3.128 -27.780 1.00 97.06 80 PHE A C 1
ATOM 639 O O . PHE A 1 80 ? 5.329 -3.444 -28.962 1.00 97.06 80 PHE A O 1
ATOM 646 N N . GLN A 1 81 ? 4.269 -3.293 -27.007 1.00 96.56 81 GLN A N 1
ATOM 647 C CA . GLN A 1 81 ? 3.010 -3.840 -27.522 1.00 96.56 81 GLN A CA 1
ATOM 648 C C . GLN A 1 81 ? 2.397 -2.975 -28.637 1.00 96.56 81 GLN A C 1
ATOM 650 O O . GLN A 1 81 ? 1.715 -3.505 -29.512 1.00 96.56 81 GLN A O 1
ATOM 655 N N . LYS A 1 82 ? 2.619 -1.655 -28.611 1.00 96.31 82 LYS A N 1
ATOM 656 C CA . LYS A 1 82 ? 2.093 -0.722 -29.618 1.00 96.31 82 LYS A CA 1
ATOM 657 C C . LYS A 1 82 ? 2.958 -0.648 -30.872 1.00 96.31 82 LYS A C 1
ATOM 659 O O . LYS A 1 82 ? 2.411 -0.503 -31.959 1.00 96.31 82 LYS A O 1
ATOM 664 N N . THR A 1 83 ? 4.279 -0.679 -30.719 1.00 96.12 83 THR A N 1
ATOM 665 C CA . THR A 1 83 ? 5.231 -0.417 -31.812 1.00 96.12 83 THR A CA 1
ATOM 666 C C . THR A 1 83 ? 5.883 -1.680 -32.368 1.00 96.12 83 THR A C 1
ATOM 668 O O . THR A 1 83 ? 6.348 -1.663 -33.499 1.00 96.12 83 THR A O 1
ATOM 671 N N . GLY A 1 84 ? 5.945 -2.764 -31.590 1.00 95.56 84 GLY A N 1
ATOM 672 C CA . GLY A 1 84 ? 6.764 -3.945 -31.885 1.00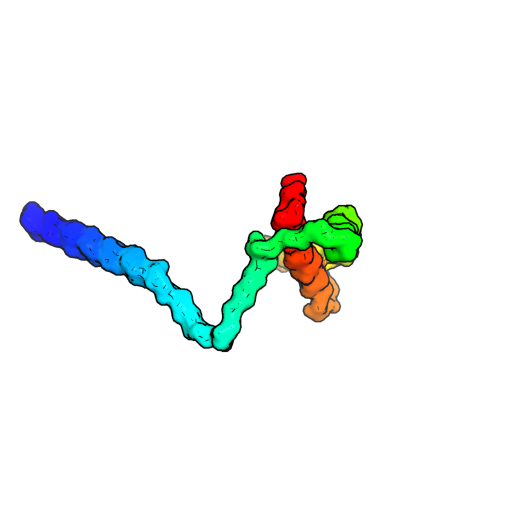 95.56 84 GLY A CA 1
ATOM 673 C C . GLY A 1 84 ? 8.272 -3.719 -31.716 1.00 95.56 84 GLY A C 1
ATOM 674 O O . GLY A 1 84 ? 9.063 -4.614 -32.003 1.00 95.56 84 GLY A O 1
ATOM 675 N N . GLU A 1 85 ? 8.678 -2.537 -31.249 1.00 92.12 85 GLU A N 1
ATOM 676 C CA . GLU A 1 85 ? 10.068 -2.083 -31.192 1.00 92.12 85 GLU A CA 1
ATOM 677 C C . GLU A 1 85 ? 10.357 -1.357 -29.869 1.00 92.12 85 GLU A C 1
ATOM 679 O O . GLU A 1 85 ? 9.452 -0.827 -29.222 1.00 92.12 85 GLU A O 1
ATOM 684 N N . GLY A 1 86 ? 11.632 -1.283 -29.479 1.00 92.38 86 GLY A N 1
ATOM 685 C CA . GLY A 1 86 ? 12.086 -0.535 -28.302 1.00 92.38 86 GLY A CA 1
ATOM 686 C C . GLY A 1 86 ? 12.622 -1.407 -27.160 1.00 92.38 86 GLY A C 1
ATOM 687 O O . GLY A 1 86 ? 12.677 -2.635 -27.272 1.00 92.38 86 GLY A O 1
ATOM 688 N N . PRO A 1 87 ? 13.078 -0.776 -26.063 1.00 95.00 87 PRO A N 1
ATOM 689 C CA . PRO A 1 87 ? 13.696 -1.484 -24.952 1.00 95.00 87 PRO A CA 1
ATOM 690 C C . PRO A 1 87 ? 12.673 -2.319 -24.178 1.00 95.00 87 PRO A C 1
ATOM 692 O O . PRO A 1 87 ? 11.602 -1.842 -23.806 1.00 95.00 87 PRO A O 1
ATOM 695 N N . LEU A 1 88 ? 13.042 -3.566 -23.884 1.00 95.00 88 LEU A N 1
ATOM 696 C CA . LEU A 1 88 ? 12.274 -4.448 -23.011 1.00 95.00 88 LEU A CA 1
ATOM 697 C C . LEU A 1 88 ? 12.741 -4.298 -21.556 1.00 95.00 88 LEU A C 1
ATOM 699 O O . LEU A 1 88 ? 13.934 -4.099 -21.305 1.00 95.00 88 LEU A O 1
ATOM 703 N N . PRO A 1 89 ? 11.837 -4.425 -20.571 1.00 93.94 89 PRO A N 1
ATOM 704 C CA . PRO A 1 89 ? 12.236 -4.412 -19.173 1.00 93.94 89 PRO A CA 1
ATOM 705 C C . PRO A 1 89 ? 13.105 -5.633 -18.838 1.00 93.94 89 PRO A C 1
ATOM 707 O O . PRO A 1 89 ? 12.809 -6.752 -19.254 1.00 93.94 89 PRO A O 1
ATOM 710 N N . GLN A 1 90 ? 14.139 -5.436 -18.013 1.00 92.06 90 GLN A N 1
ATOM 711 C CA . GLN A 1 90 ? 15.004 -6.525 -17.529 1.00 92.06 90 GLN A CA 1
ATOM 712 C C . GLN A 1 90 ? 14.183 -7.651 -16.883 1.00 92.06 90 GLN A C 1
ATOM 714 O O . GLN A 1 90 ? 13.247 -7.339 -16.156 1.00 92.06 90 GLN A O 1
ATOM 719 N N . PRO A 1 91 ? 14.477 -8.944 -17.051 1.00 90.75 91 PRO A N 1
ATOM 720 C CA . PRO A 1 91 ? 13.689 -9.996 -16.409 1.00 90.75 91 PRO A CA 1
ATOM 721 C C . PRO A 1 91 ? 13.666 -9.863 -14.878 1.00 90.75 91 PRO A C 1
ATOM 723 O O . PRO A 1 91 ? 14.703 -9.823 -14.226 1.00 90.75 91 PRO A O 1
ATOM 726 N N . HIS A 1 92 ? 12.471 -9.803 -14.289 1.00 93.00 92 HIS A N 1
ATOM 727 C CA . HIS A 1 92 ? 12.287 -9.825 -12.838 1.00 93.00 92 HIS A CA 1
ATOM 728 C C . HIS A 1 92 ? 10.936 -10.456 -12.510 1.00 93.00 92 HIS A C 1
ATOM 730 O O . HIS A 1 92 ? 9.921 -10.100 -13.105 1.00 93.00 92 HIS A O 1
ATOM 736 N N . ARG A 1 93 ? 10.913 -11.380 -11.546 1.00 91.50 93 ARG A N 1
ATOM 737 C CA . ARG A 1 93 ? 9.756 -12.252 -11.311 1.00 91.50 93 ARG A CA 1
ATOM 738 C C . ARG A 1 93 ? 8.598 -11.582 -10.562 1.00 91.50 93 ARG A C 1
ATOM 740 O O . ARG A 1 93 ? 7.451 -11.833 -10.900 1.00 91.50 93 ARG A O 1
ATOM 747 N N . PHE A 1 94 ? 8.888 -10.739 -9.564 1.00 94.69 94 PHE A N 1
ATOM 748 C CA . PHE A 1 94 ? 7.860 -10.293 -8.604 1.00 94.69 94 PHE A CA 1
ATOM 749 C C . PHE A 1 94 ? 7.732 -8.778 -8.393 1.00 94.69 94 PHE A C 1
ATOM 751 O O . PHE A 1 94 ? 6.884 -8.361 -7.613 1.00 94.69 94 PHE A O 1
ATOM 758 N N . ILE A 1 95 ? 8.517 -7.945 -9.081 1.00 94.50 95 ILE A N 1
ATOM 759 C CA . ILE A 1 95 ? 8.576 -6.492 -8.824 1.00 94.50 95 ILE A CA 1
ATOM 760 C C . ILE A 1 95 ? 7.226 -5.802 -9.059 1.00 94.50 95 ILE A C 1
ATOM 762 O O . ILE A 1 95 ? 6.853 -4.883 -8.343 1.00 94.50 95 ILE A O 1
ATOM 766 N N . SER A 1 96 ? 6.435 -6.301 -10.010 1.00 95.44 96 SER A N 1
ATOM 767 C CA . SER A 1 96 ? 5.079 -5.805 -10.254 1.00 95.44 96 SER A CA 1
ATOM 768 C C . SER A 1 96 ? 4.103 -6.145 -9.125 1.00 95.44 96 SER A C 1
ATOM 770 O O . SER A 1 96 ? 3.115 -5.441 -8.954 1.00 95.44 96 SER A O 1
ATOM 772 N N . SER A 1 97 ? 4.371 -7.190 -8.331 1.00 97.38 97 SER A N 1
ATOM 773 C CA . SER A 1 97 ? 3.495 -7.560 -7.214 1.00 97.38 97 SER A CA 1
ATOM 774 C C . SER A 1 97 ? 3.498 -6.515 -6.104 1.00 97.38 97 SER A C 1
ATOM 776 O O . SER A 1 97 ? 2.473 -6.330 -5.456 1.00 97.38 97 SER A O 1
ATOM 778 N N . ASP A 1 98 ? 4.610 -5.805 -5.909 1.00 97.12 98 ASP A N 1
ATOM 779 C CA . ASP A 1 98 ? 4.702 -4.772 -4.878 1.00 97.12 98 ASP A CA 1
ATOM 780 C C . ASP A 1 98 ? 3.856 -3.558 -5.260 1.00 97.12 98 ASP A C 1
ATOM 782 O O . ASP A 1 98 ? 3.084 -3.079 -4.435 1.00 97.12 98 ASP A O 1
ATOM 786 N N . LEU A 1 99 ? 3.871 -3.160 -6.540 1.00 97.94 99 LEU A N 1
ATOM 787 C CA . LEU A 1 99 ? 2.941 -2.157 -7.066 1.00 97.94 99 LEU A CA 1
ATOM 788 C C . LEU A 1 99 ? 1.481 -2.548 -6.799 1.00 97.94 99 LEU A C 1
ATOM 790 O O . LEU A 1 99 ? 0.714 -1.735 -6.291 1.00 97.94 99 LEU A O 1
ATOM 794 N N . PHE A 1 100 ? 1.096 -3.795 -7.086 1.00 98.12 100 PHE A N 1
ATOM 795 C CA . PHE A 1 100 ? -0.287 -4.240 -6.890 1.00 98.12 100 PHE A CA 1
ATOM 796 C C . PHE A 1 100 ? -0.711 -4.257 -5.417 1.00 98.12 100 PHE A C 1
ATOM 798 O O . PHE A 1 100 ? -1.800 -3.785 -5.101 1.00 98.12 100 PHE A O 1
ATOM 805 N N . LYS A 1 101 ? 0.154 -4.716 -4.505 1.00 98.25 101 LYS A N 1
ATOM 806 C CA . LYS A 1 101 ? -0.119 -4.689 -3.056 1.00 98.25 101 LYS A CA 1
ATOM 807 C C . LYS A 1 101 ? -0.224 -3.260 -2.522 1.00 98.25 101 LYS A C 1
ATOM 809 O O . LYS A 1 101 ? -1.046 -2.972 -1.656 1.00 98.25 101 LYS A O 1
ATOM 814 N N . VAL A 1 102 ? 0.599 -2.345 -3.033 1.00 98.19 102 VAL A N 1
ATOM 815 C CA . VAL A 1 102 ? 0.537 -0.933 -2.641 1.00 98.19 102 VAL A CA 1
ATOM 816 C C . VAL A 1 102 ? -0.736 -0.276 -3.175 1.00 98.19 102 VAL A C 1
ATOM 818 O O . VAL A 1 102 ? -1.382 0.463 -2.436 1.00 98.19 102 VAL A O 1
ATOM 821 N N . MET A 1 103 ? -1.143 -0.575 -4.412 1.00 98.00 103 MET A N 1
ATOM 822 C CA . MET A 1 103 ? -2.420 -0.116 -4.969 1.00 98.00 103 MET A CA 1
ATOM 823 C C . MET A 1 103 ? -3.622 -0.654 -4.183 1.00 98.00 103 MET A C 1
ATOM 825 O O . MET A 1 103 ? -4.569 0.090 -3.945 1.00 98.00 103 MET A O 1
ATOM 829 N N . GLU A 1 104 ? -3.579 -1.914 -3.744 1.00 97.69 104 GLU A N 1
ATOM 830 C CA . GLU A 1 104 ? -4.583 -2.497 -2.848 1.00 97.69 104 GLU A CA 1
ATOM 831 C C . GLU A 1 104 ? -4.652 -1.728 -1.519 1.00 97.69 104 GLU A C 1
ATOM 833 O O . GLU A 1 104 ? -5.727 -1.290 -1.106 1.00 97.69 104 GLU A O 1
ATOM 838 N N . GLY A 1 105 ? -3.500 -1.464 -0.894 1.00 95.81 105 GLY A N 1
ATOM 839 C CA . GLY A 1 105 ? -3.419 -0.633 0.308 1.00 95.81 105 GLY A CA 1
ATOM 840 C C . GLY A 1 105 ? -3.976 0.779 0.098 1.00 95.81 105 GLY A C 1
ATOM 841 O O . GLY A 1 105 ? -4.738 1.267 0.931 1.00 95.81 105 GLY A O 1
ATOM 842 N N . ALA A 1 106 ? -3.657 1.418 -1.031 1.00 96.62 106 ALA A N 1
ATOM 843 C CA . ALA A 1 106 ? -4.190 2.728 -1.399 1.00 96.62 106 ALA A CA 1
ATOM 844 C C . ALA A 1 106 ? -5.714 2.702 -1.591 1.00 96.62 106 ALA A C 1
ATOM 846 O O . ALA A 1 106 ? -6.411 3.604 -1.134 1.00 96.62 106 ALA A O 1
ATOM 847 N N . ALA A 1 107 ? -6.261 1.655 -2.210 1.00 95.19 107 ALA A N 1
ATOM 848 C CA . ALA A 1 107 ? -7.705 1.510 -2.366 1.00 95.19 107 ALA A CA 1
ATOM 849 C C . ALA A 1 107 ? -8.420 1.430 -1.006 1.00 95.19 107 ALA A C 1
ATOM 851 O O . ALA A 1 107 ? -9.498 2.001 -0.835 1.00 95.19 107 ALA A O 1
ATOM 852 N N . TYR A 1 108 ? -7.813 0.776 -0.014 1.00 93.50 108 TYR A N 1
ATOM 853 C CA . TYR A 1 108 ? -8.380 0.694 1.331 1.00 93.50 108 TYR A CA 1
ATOM 854 C C . TYR A 1 108 ? -8.310 2.013 2.104 1.00 93.50 108 TYR A C 1
ATOM 856 O O . TYR A 1 108 ? -9.257 2.338 2.826 1.00 93.50 108 TYR A O 1
ATOM 864 N N . THR A 1 109 ? -7.255 2.817 1.930 1.00 93.81 109 THR A N 1
ATOM 865 C CA . THR A 1 109 ? -7.161 4.125 2.603 1.00 93.81 109 THR A CA 1
ATOM 866 C C . THR A 1 109 ? -8.215 5.115 2.102 1.00 93.81 109 THR A C 1
ATOM 868 O O . THR A 1 109 ? -8.704 5.924 2.894 1.00 93.81 109 THR A O 1
ATOM 871 N N . LEU A 1 110 ? -8.657 4.999 0.842 1.00 92.50 110 LEU A N 1
ATOM 872 C CA . LEU A 1 110 ? -9.722 5.839 0.273 1.00 92.50 110 LEU A CA 1
ATOM 873 C C . LEU A 1 110 ? -11.067 5.706 0.996 1.00 92.50 110 LEU A C 1
ATOM 875 O O . LEU A 1 110 ? -11.871 6.637 0.977 1.00 92.50 110 LEU A O 1
ATOM 879 N N . MET A 1 111 ? -11.317 4.586 1.677 1.00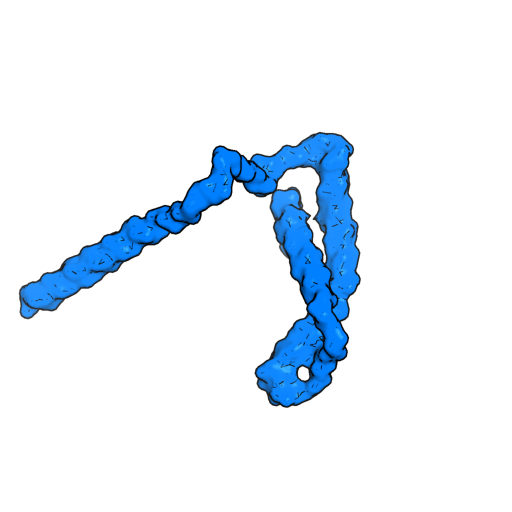 84.81 111 MET A N 1
ATOM 880 C CA . MET A 1 111 ? -12.529 4.449 2.487 1.00 84.81 111 MET A CA 1
ATOM 881 C C . MET A 1 111 ? -12.479 5.231 3.801 1.00 84.81 111 MET A C 1
ATOM 883 O O . MET A 1 111 ? -13.522 5.515 4.389 1.00 84.81 111 MET A O 1
ATOM 887 N N . ILE A 1 112 ? -11.276 5.534 4.289 1.00 82.44 112 ILE A N 1
ATOM 888 C CA . ILE A 1 112 ? -11.062 6.316 5.510 1.00 82.44 112 ILE A CA 1
ATOM 889 C C . ILE A 1 112 ? -11.146 7.801 5.174 1.00 82.44 112 ILE A C 1
ATOM 891 O O . ILE A 1 112 ? -11.772 8.575 5.898 1.00 82.44 112 ILE A O 1
ATOM 895 N N . ARG A 1 113 ? -10.515 8.193 4.063 1.00 84.69 113 ARG A N 1
ATOM 896 C CA . ARG A 1 113 ? -10.430 9.578 3.609 1.00 84.69 113 ARG A CA 1
ATOM 897 C C . ARG A 1 113 ? -10.388 9.628 2.086 1.00 84.69 113 ARG A C 1
ATOM 899 O O . ARG A 1 113 ? -9.477 9.083 1.473 1.00 84.69 113 ARG A O 1
ATOM 906 N N . SER A 1 114 ? -11.333 10.355 1.492 1.00 88.44 114 SER A N 1
ATOM 907 C CA . SER A 1 114 ? -11.295 10.668 0.061 1.00 88.44 114 SER A CA 1
ATOM 908 C C . SER A 1 114 ? -10.035 11.470 -0.276 1.00 88.44 114 SER A C 1
ATOM 910 O O . SER A 1 114 ? -9.702 12.419 0.437 1.00 88.44 114 SER A O 1
ATOM 912 N N . ASN A 1 115 ? -9.366 11.109 -1.369 1.00 89.50 115 ASN A N 1
ATOM 913 C CA . ASN A 1 115 ? -8.148 11.759 -1.850 1.00 89.50 115 ASN A CA 1
ATOM 914 C C . ASN A 1 115 ? -8.175 11.844 -3.394 1.00 89.50 115 ASN A C 1
ATOM 916 O O . ASN A 1 115 ? -7.705 10.903 -4.038 1.00 89.50 115 ASN A O 1
ATOM 920 N N . PRO A 1 116 ? -8.837 12.871 -3.970 1.00 89.25 116 PRO A N 1
ATOM 921 C CA . PRO A 1 116 ? -8.958 13.068 -5.418 1.00 89.25 116 PRO A CA 1
ATOM 922 C C . PRO A 1 116 ? -7.686 13.616 -6.077 1.00 89.25 116 PRO A C 1
ATOM 924 O O . PRO A 1 116 ? -6.893 14.293 -5.384 1.00 89.25 116 PRO A O 1
#

Secondary structure (DSSP, 8-state):
-HHHHHHHHHHHHHHHHHHHTTS--------SSPPPPGGG----STTHHHHHHHIIIIIHHHHHHHTHHHHHHHHHHHHHHHHS-SPPPPP-SSHHHHHHHHHHHHHHHTTTS---

pLDDT: mean 83.81, std 18.6, range [44.78, 98.38]

Sequence (116 aa):
MKRLTCNCIFLLAGLCVSMAYAQDLSLEKDYPLKPVPFNRVKLQDQFWLPRLQIQAETTVPHALRETEPAVERLRLCAAFQKTGEGPLPQPHRFISSDLFKVMEGAAYTLMIRSNP

Radius of g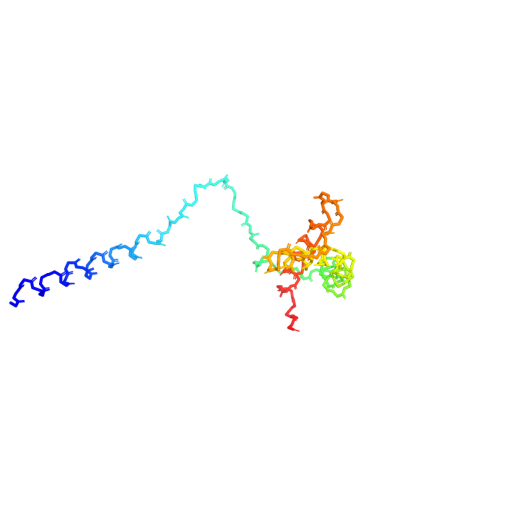yration: 24.88 Å; chains: 1; bounding box: 66×35×60 Å

Foldseek 3Di:
DVVVVVVVVVVVVVVVVVVVVPPDPPDPPPDPDDDDDCLVDDDDDPPVVVVLVCLQPPVLVVLLVVLVLLVVQVVQVVVCVVPVDDDHDDDDDCSVVSNVVSVVSNVVSCSVPPDD